Protein AF-A0A413Q9A4-F1 (afdb_monomer)

Solvent-accessible surface area (backbone atoms only — not comparable to full-atom values): 4585 Å² total; per-residue (Å²): 134,86,60,67,66,65,50,49,52,53,39,51,73,72,63,53,55,70,70,59,46,49,54,53,50,51,53,50,52,51,51,54,50,53,50,52,54,53,50,53,53,52,53,55,61,69,66,62,60,84,79,68,83,81,79,87,88,85,57,73,68,61,56,52,52,55,51,55,53,57,59,73,77,102

Mean predicted aligned error: 15.84 Å

Radius of gyration: 26.3 Å; Cα contacts (8 Å, |Δi|>4): 12; chains: 1; bounding box: 39×59×52 Å

Foldseek 3Di:
DDDLVVQLVVCVVVVDDPVVSVVVSVVVVVVVVVVVVVVVVVVVVVVPPPPDDDDDDDDVVVVVVVVVVVVVVD

pLDDT: mean 75.6, std 21.18, range [36.06, 98.31]

Sequence (74 aa):
MVNMESQNAELIKEGLPQSERFAKLHKMARTQMQILLKNRTKEKLKMSIPICSKGQLSNKNTVTFLSKIMTAFF

Structure (mmCIF, N/CA/C/O backbone):
data_AF-A0A413Q9A4-F1
#
_entry.id   AF-A0A413Q9A4-F1
#
loop_
_atom_site.group_PDB
_atom_site.id
_atom_site.type_symbol
_atom_site.label_atom_id
_atom_site.label_alt_id
_atom_site.label_comp_id
_atom_site.label_asym_id
_atom_site.label_entity_id
_atom_site.label_seq_id
_atom_site.pdbx_PDB_ins_code
_atom_site.Cartn_x
_a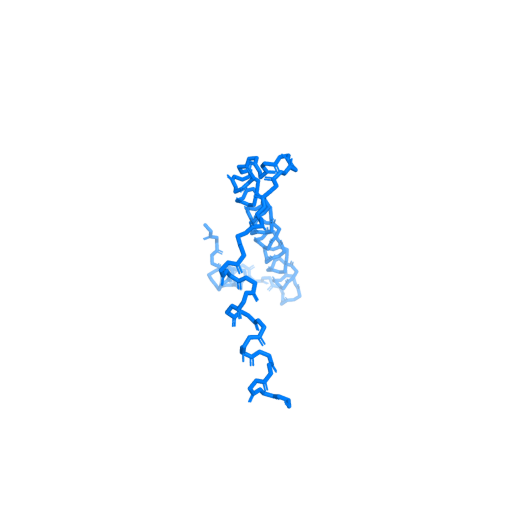tom_site.Cartn_y
_atom_site.Cartn_z
_atom_site.occupancy
_atom_site.B_iso_or_equiv
_atom_site.auth_seq_id
_atom_site.auth_comp_id
_atom_site.auth_asym_id
_atom_site.auth_atom_id
_atom_site.pdbx_PDB_model_num
ATOM 1 N N . MET A 1 1 ? 12.768 1.219 -1.072 1.00 61.28 1 MET A N 1
ATOM 2 C CA . MET A 1 1 ? 11.710 0.192 -0.951 1.00 61.28 1 MET A CA 1
ATOM 3 C C . MET A 1 1 ? 11.073 0.399 0.409 1.00 61.28 1 MET A C 1
ATOM 5 O O . MET A 1 1 ? 11.808 0.428 1.383 1.00 61.28 1 MET A O 1
ATOM 9 N N . VAL A 1 2 ? 9.776 0.699 0.467 1.00 76.12 2 VAL A N 1
ATOM 10 C CA . VAL A 1 2 ? 9.104 1.052 1.731 1.00 76.12 2 VAL A CA 1
ATOM 11 C C . VAL A 1 2 ? 8.775 -0.232 2.492 1.00 76.12 2 VAL A C 1
ATOM 13 O O . VAL A 1 2 ? 8.205 -1.150 1.900 1.00 76.12 2 VAL A O 1
ATOM 16 N N . ASN A 1 3 ? 9.142 -0.300 3.773 1.00 90.94 3 ASN A N 1
ATOM 17 C CA . ASN A 1 3 ? 8.760 -1.406 4.646 1.00 90.94 3 ASN A CA 1
ATOM 18 C C . ASN A 1 3 ? 7.268 -1.285 5.009 1.00 90.94 3 ASN A C 1
ATOM 20 O O . ASN A 1 3 ? 6.783 -0.225 5.401 1.00 90.94 3 ASN A O 1
ATOM 24 N N . MET A 1 4 ? 6.530 -2.379 4.846 1.00 94.62 4 MET A N 1
ATOM 25 C CA . MET A 1 4 ? 5.088 -2.442 5.084 1.00 94.62 4 MET A CA 1
ATOM 26 C C . MET A 1 4 ? 4.738 -2.311 6.566 1.00 94.62 4 MET A C 1
ATOM 28 O O . MET A 1 4 ? 3.724 -1.707 6.907 1.00 94.62 4 MET A O 1
ATOM 32 N N . GLU A 1 5 ? 5.585 -2.851 7.440 1.00 94.81 5 GLU A N 1
ATOM 33 C CA . GLU A 1 5 ? 5.382 -2.801 8.886 1.00 94.81 5 GLU A CA 1
ATOM 34 C C . GLU A 1 5 ? 5.534 -1.375 9.417 1.00 94.81 5 GLU A C 1
ATOM 36 O O . GLU A 1 5 ? 4.642 -0.874 10.101 1.00 94.81 5 GLU A O 1
ATOM 41 N N . SER A 1 6 ? 6.601 -0.677 9.009 1.00 96.62 6 SER A N 1
ATOM 42 C CA . SER A 1 6 ? 6.795 0.727 9.380 1.00 96.62 6 SER A CA 1
ATOM 43 C C . SER A 1 6 ? 5.671 1.609 8.840 1.00 96.62 6 SER A C 1
ATOM 45 O O . SER A 1 6 ? 5.182 2.480 9.550 1.00 96.62 6 SER A O 1
ATOM 47 N N . GLN A 1 7 ? 5.198 1.358 7.612 1.00 97.12 7 GLN A N 1
ATOM 48 C CA . GLN A 1 7 ? 4.066 2.111 7.074 1.00 97.12 7 GLN A CA 1
ATOM 49 C C . GLN A 1 7 ? 2.775 1.841 7.855 1.00 97.12 7 GLN A C 1
ATOM 51 O O . GLN A 1 7 ? 1.998 2.762 8.086 1.00 97.12 7 GLN A O 1
ATOM 56 N N . ASN A 1 8 ? 2.527 0.597 8.270 1.00 97.31 8 ASN A N 1
ATOM 57 C CA . ASN A 1 8 ? 1.365 0.276 9.093 1.00 97.31 8 ASN A CA 1
ATOM 58 C C . ASN A 1 8 ? 1.420 0.997 10.449 1.00 97.31 8 ASN A C 1
ATOM 60 O O . ASN A 1 8 ? 0.391 1.491 10.901 1.00 97.31 8 ASN A O 1
ATOM 64 N N . ALA A 1 9 ? 2.602 1.101 11.063 1.00 97.88 9 ALA A N 1
ATOM 65 C CA . ALA A 1 9 ? 2.784 1.831 12.316 1.00 97.88 9 ALA A CA 1
ATOM 66 C C . ALA A 1 9 ? 2.419 3.320 12.176 1.00 97.88 9 ALA A C 1
ATOM 68 O O . ALA A 1 9 ? 1.653 3.836 12.990 1.00 97.88 9 ALA A O 1
ATOM 69 N N . GLU A 1 10 ? 2.876 3.985 11.112 1.00 97.69 10 GLU A N 1
ATOM 70 C CA . GLU A 1 10 ? 2.501 5.382 10.844 1.00 97.69 10 GLU A CA 1
ATOM 71 C C . GLU A 1 10 ? 0.996 5.530 10.584 1.00 97.69 10 GLU A C 1
ATOM 73 O O . GLU A 1 10 ? 0.349 6.393 11.165 1.00 97.69 10 GLU A O 1
ATOM 78 N N . LEU A 1 11 ? 0.390 4.629 9.804 1.00 98.06 11 LEU A N 1
ATOM 79 C CA . LEU A 1 11 ? -1.055 4.664 9.543 1.00 98.06 11 LEU A CA 1
ATOM 80 C C . LEU A 1 11 ? -1.899 4.433 10.811 1.00 98.06 11 LEU A C 1
ATOM 82 O O . LEU A 1 11 ? -3.018 4.936 10.906 1.00 98.06 11 LEU A O 1
ATOM 86 N N . ILE A 1 12 ? -1.393 3.654 11.776 1.00 98.31 12 ILE A N 1
ATOM 87 C CA . ILE A 1 12 ? -2.016 3.496 13.100 1.00 98.31 12 ILE A CA 1
ATOM 88 C C . ILE A 1 12 ? -1.887 4.796 13.898 1.00 98.31 12 ILE A C 1
ATOM 90 O O . ILE A 1 12 ? -2.866 5.232 14.498 1.00 98.31 12 ILE A O 1
ATOM 94 N N . LYS A 1 13 ? -0.710 5.428 13.879 1.00 98.31 13 LYS A N 1
ATOM 95 C CA . LYS A 1 13 ? -0.447 6.705 14.559 1.00 98.31 13 LYS A CA 1
ATOM 96 C C . LYS A 1 13 ? -1.296 7.852 14.002 1.00 98.31 13 LYS A C 1
ATOM 98 O O . LYS A 1 13 ? -1.741 8.702 14.764 1.00 98.31 13 LYS A O 1
ATOM 103 N N . GLU A 1 14 ? -1.566 7.844 12.700 1.00 97.38 14 GLU A N 1
ATOM 104 C CA . GLU A 1 14 ? -2.497 8.760 12.024 1.00 97.38 14 GLU A CA 1
ATOM 105 C C . GLU A 1 14 ? -3.975 8.488 12.373 1.00 97.38 14 GLU A C 1
ATOM 107 O O . GLU A 1 14 ? -4.853 9.257 11.988 1.00 97.38 14 GLU A O 1
ATOM 112 N N . GLY A 1 15 ? -4.273 7.399 13.090 1.00 98.00 15 GLY A N 1
ATOM 113 C CA . GLY A 1 15 ? -5.623 7.072 13.545 1.00 98.00 15 GLY A CA 1
ATOM 114 C C . GLY A 1 15 ? -6.535 6.492 12.464 1.00 98.00 15 GLY A C 1
ATOM 115 O O . GLY A 1 15 ? -7.747 6.432 12.668 1.00 98.00 15 GLY A O 1
ATOM 116 N N . LEU A 1 16 ? -5.994 6.042 11.323 1.00 98.00 16 LEU A N 1
ATOM 117 C CA . LEU A 1 16 ? -6.830 5.470 10.266 1.00 98.00 16 LEU A CA 1
ATOM 118 C C . LEU A 1 16 ? -7.498 4.174 10.741 1.00 98.00 16 LEU A C 1
ATOM 120 O O . LEU A 1 16 ? -6.835 3.341 11.372 1.00 98.00 16 LEU A O 1
ATOM 124 N N . PRO A 1 17 ? -8.765 3.924 10.369 1.00 98.06 17 PRO A N 1
ATOM 125 C CA . PRO A 1 17 ? -9.427 2.661 10.657 1.00 98.06 17 PRO A CA 1
ATOM 126 C C . PRO A 1 17 ? -8.755 1.506 9.904 1.00 98.06 17 PRO A C 1
ATOM 128 O O . PRO A 1 17 ? -8.153 1.673 8.841 1.00 98.06 17 PRO A O 1
ATOM 131 N N . GLN A 1 18 ? -8.865 0.296 10.453 1.00 97.62 18 GLN A N 1
ATOM 132 C CA . GLN A 1 18 ? -8.163 -0.888 9.944 1.00 97.62 18 GLN A CA 1
ATOM 133 C C . GLN A 1 18 ? -8.423 -1.162 8.456 1.00 97.62 18 GLN A C 1
ATOM 135 O O . GLN A 1 18 ? -7.491 -1.504 7.728 1.00 97.62 18 GLN A O 1
ATOM 140 N N . SER A 1 19 ? -9.666 -0.990 8.002 1.00 98.12 19 SER A N 1
ATOM 141 C CA . SER A 1 19 ? -10.068 -1.184 6.604 1.00 98.12 19 SER A CA 1
ATOM 142 C C . SER A 1 19 ? -9.276 -0.288 5.649 1.00 98.12 19 SER A C 1
ATOM 144 O O . SER A 1 19 ? -8.770 -0.757 4.628 1.00 98.12 19 SER A O 1
ATOM 146 N N . GLU A 1 20 ? -9.098 0.982 6.005 1.00 98.25 20 GLU A N 1
ATOM 147 C CA . GLU A 1 20 ? -8.331 1.937 5.209 1.00 98.25 20 GLU A CA 1
ATOM 148 C C . GLU A 1 20 ? -6.836 1.624 5.226 1.00 98.25 20 GLU A C 1
ATOM 150 O O . GLU A 1 20 ? -6.184 1.672 4.177 1.00 98.25 20 GLU A O 1
ATOM 155 N N . ARG A 1 21 ? -6.290 1.235 6.387 1.00 97.62 21 ARG A N 1
ATOM 156 C CA . ARG A 1 21 ? -4.884 0.809 6.479 1.00 97.62 21 ARG A CA 1
ATOM 157 C C . ARG A 1 21 ? -4.620 -0.381 5.562 1.00 97.62 21 ARG A C 1
ATOM 159 O O . ARG A 1 21 ? -3.668 -0.359 4.784 1.00 97.62 21 ARG A O 1
ATOM 166 N N . PHE A 1 22 ? -5.496 -1.384 5.580 1.00 97.88 22 PHE A N 1
ATOM 167 C CA . PHE A 1 22 ? -5.386 -2.555 4.710 1.00 97.88 22 PHE A CA 1
ATOM 168 C C . PHE A 1 22 ? -5.519 -2.203 3.233 1.00 97.88 22 PHE A C 1
ATOM 170 O O . PHE A 1 22 ? -4.719 -2.684 2.431 1.00 97.88 22 PHE A O 1
ATOM 177 N N . ALA A 1 23 ? -6.444 -1.318 2.859 1.00 98.00 23 ALA A N 1
ATOM 178 C CA . ALA A 1 23 ? -6.561 -0.858 1.478 1.00 98.00 23 ALA A CA 1
ATOM 179 C C . ALA A 1 23 ? -5.258 -0.197 0.982 1.00 98.00 23 ALA A C 1
ATOM 181 O O . ALA A 1 23 ? -4.772 -0.509 -0.114 1.00 98.00 23 ALA A O 1
ATOM 182 N N . LYS A 1 24 ? -4.648 0.664 1.808 1.00 97.25 24 LYS A N 1
ATOM 183 C CA . LYS A 1 24 ? -3.368 1.322 1.497 1.00 97.25 24 LYS A CA 1
ATOM 184 C C . LYS A 1 24 ? -2.224 0.315 1.388 1.00 97.25 24 LYS A C 1
ATOM 186 O O . LYS A 1 24 ? -1.508 0.309 0.383 1.00 97.25 24 LYS A O 1
ATOM 191 N N . LEU A 1 25 ? -2.098 -0.583 2.361 1.00 97.38 25 LEU A N 1
ATOM 192 C CA . LEU A 1 25 ? -1.062 -1.615 2.368 1.00 97.38 25 LEU A CA 1
ATOM 193 C C . LEU A 1 25 ? -1.212 -2.582 1.176 1.00 97.38 25 LEU A C 1
ATOM 195 O O . LEU A 1 25 ? -0.239 -2.878 0.482 1.00 97.38 25 LEU A O 1
ATOM 199 N N . HIS A 1 26 ? -2.430 -3.004 0.836 1.00 97.88 26 HIS A N 1
ATOM 200 C CA . HIS A 1 26 ? -2.682 -3.850 -0.336 1.00 97.88 26 HIS A CA 1
ATOM 201 C C . HIS A 1 26 ? -2.252 -3.169 -1.640 1.00 97.88 26 HIS A C 1
ATOM 203 O O . HIS A 1 26 ? -1.645 -3.806 -2.508 1.00 97.88 26 HIS A O 1
ATOM 209 N N . LYS A 1 27 ? -2.523 -1.867 -1.786 1.00 97.00 27 LYS A N 1
ATOM 210 C CA . LYS A 1 27 ? -2.078 -1.091 -2.951 1.00 97.00 27 LYS A CA 1
ATOM 211 C C . LYS A 1 27 ? -0.550 -1.051 -3.053 1.00 97.00 27 LYS A C 1
ATOM 213 O O . LYS A 1 27 ? -0.005 -1.216 -4.150 1.00 97.00 27 LYS A O 1
ATOM 218 N N . MET A 1 28 ? 0.141 -0.884 -1.926 1.00 95.75 28 MET A N 1
ATOM 219 C CA . MET A 1 28 ? 1.606 -0.907 -1.875 1.00 95.75 28 MET A CA 1
ATOM 220 C C . MET A 1 28 ? 2.159 -2.279 -2.262 1.00 95.75 28 MET A C 1
ATOM 222 O O . MET A 1 28 ? 3.007 -2.352 -3.151 1.00 95.75 28 MET A O 1
ATOM 226 N N . ALA A 1 29 ? 1.626 -3.361 -1.689 1.00 95.12 29 ALA A N 1
ATOM 227 C CA . ALA A 1 29 ? 2.035 -4.727 -2.014 1.00 95.12 29 ALA A CA 1
ATOM 228 C C . ALA A 1 29 ? 1.851 -5.046 -3.508 1.00 95.12 29 ALA A C 1
ATOM 230 O O . ALA A 1 29 ? 2.765 -5.562 -4.154 1.00 95.12 29 ALA A O 1
ATOM 231 N N . ARG A 1 30 ? 0.707 -4.66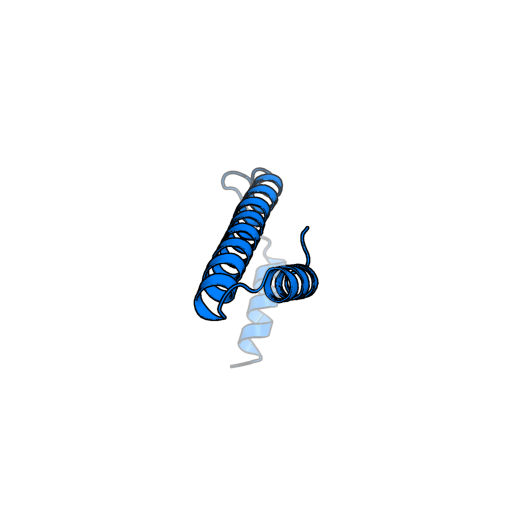6 -4.099 1.00 96.25 30 ARG A N 1
ATOM 232 C CA . ARG A 1 30 ? 0.464 -4.824 -5.546 1.00 96.25 30 ARG A CA 1
ATOM 233 C C . ARG A 1 30 ? 1.486 -4.062 -6.382 1.00 96.25 30 ARG A C 1
ATOM 235 O O . ARG A 1 30 ? 2.009 -4.611 -7.347 1.00 96.25 30 ARG A O 1
ATOM 242 N N . THR A 1 31 ? 1.792 -2.825 -6.003 1.00 94.94 31 THR A N 1
ATOM 243 C CA . THR A 1 31 ? 2.788 -2.002 -6.704 1.00 94.94 31 THR A CA 1
ATOM 244 C C . THR A 1 31 ? 4.174 -2.644 -6.647 1.00 94.94 31 THR A C 1
ATOM 246 O O . THR A 1 31 ? 4.834 -2.773 -7.677 1.00 94.94 31 THR A O 1
ATOM 249 N N . GLN A 1 32 ? 4.597 -3.108 -5.467 1.00 93.06 32 GLN A N 1
ATOM 250 C CA . GLN 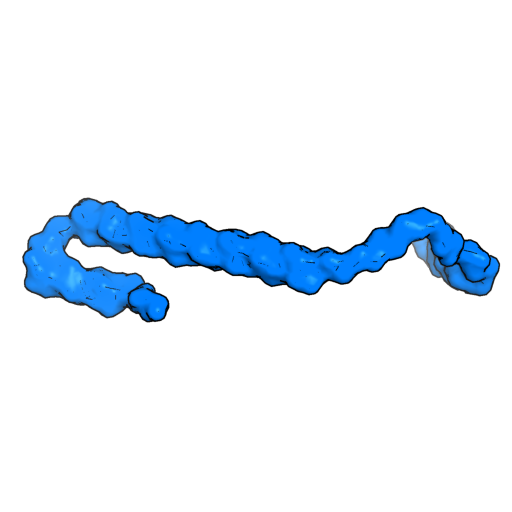A 1 32 ? 5.876 -3.802 -5.297 1.00 93.06 32 GLN A CA 1
ATOM 251 C C . GLN A 1 32 ? 5.937 -5.073 -6.158 1.00 93.06 32 GLN A C 1
ATOM 253 O O . GLN A 1 32 ? 6.899 -5.264 -6.900 1.00 93.06 32 GLN A O 1
ATOM 258 N N . MET A 1 33 ? 4.875 -5.883 -6.157 1.00 94.19 33 MET A N 1
ATOM 259 C CA . MET A 1 33 ? 4.787 -7.085 -6.991 1.00 94.19 33 MET A CA 1
ATOM 260 C C . MET A 1 33 ? 4.871 -6.761 -8.488 1.00 94.19 33 MET A C 1
ATOM 262 O O . MET A 1 33 ? 5.610 -7.407 -9.228 1.00 94.19 33 MET A O 1
ATOM 266 N N . GLN A 1 34 ? 4.165 -5.729 -8.953 1.00 93.31 34 GLN A N 1
ATOM 267 C CA . GLN A 1 34 ? 4.225 -5.302 -10.353 1.00 93.31 34 GLN A CA 1
ATOM 268 C C . GLN A 1 34 ? 5.633 -4.861 -10.766 1.00 93.31 34 GLN A C 1
ATOM 270 O O . GLN A 1 34 ? 6.056 -5.147 -11.887 1.00 93.31 34 GLN A O 1
ATOM 275 N N . ILE A 1 35 ? 6.370 -4.187 -9.879 1.00 91.50 35 ILE A N 1
ATOM 276 C CA . ILE A 1 35 ? 7.766 -3.807 -10.125 1.00 91.50 35 ILE A CA 1
ATOM 277 C C . ILE A 1 35 ? 8.642 -5.057 -10.248 1.00 91.50 35 ILE A C 1
ATOM 279 O O . ILE A 1 35 ? 9.406 -5.160 -11.208 1.00 91.50 35 ILE A O 1
ATOM 283 N N . LEU A 1 36 ? 8.494 -6.029 -9.342 1.00 88.75 36 LEU A N 1
ATOM 284 C CA . LEU A 1 36 ? 9.232 -7.296 -9.401 1.00 88.75 36 LE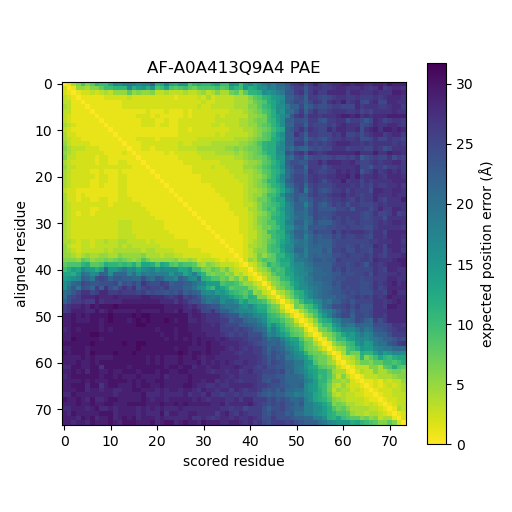U A CA 1
ATOM 285 C C . LEU A 1 36 ? 8.955 -8.054 -10.704 1.00 88.75 36 LEU A C 1
ATOM 287 O O . LEU A 1 36 ? 9.890 -8.493 -11.372 1.00 88.75 36 LEU A O 1
ATOM 291 N N . LEU A 1 37 ? 7.688 -8.147 -11.116 1.00 89.94 37 LEU A N 1
ATOM 292 C CA . LEU A 1 37 ? 7.303 -8.783 -12.378 1.00 89.94 37 LEU A CA 1
ATOM 293 C C . LEU A 1 37 ? 7.909 -8.059 -13.586 1.00 89.94 37 LEU A C 1
ATOM 295 O O . LEU A 1 37 ? 8.505 -8.703 -14.447 1.00 89.94 37 LEU A O 1
ATOM 299 N N . LYS A 1 38 ? 7.825 -6.723 -13.632 1.00 88.62 38 LYS A N 1
ATOM 300 C CA . LYS A 1 38 ? 8.444 -5.917 -14.698 1.00 88.62 38 LYS A CA 1
ATOM 301 C C . LYS A 1 38 ? 9.959 -6.115 -14.752 1.00 88.62 38 LYS A C 1
ATOM 303 O O . LYS A 1 38 ? 10.513 -6.245 -15.841 1.00 88.62 38 LYS A O 1
ATOM 308 N N . ASN A 1 39 ? 10.627 -6.151 -13.603 1.00 85.19 39 ASN A N 1
ATOM 309 C CA . ASN A 1 39 ? 12.075 -6.329 -13.530 1.00 85.19 39 ASN A CA 1
ATOM 310 C C . ASN A 1 39 ? 12.497 -7.742 -13.946 1.00 85.19 39 ASN A C 1
ATOM 312 O O . ASN A 1 39 ? 13.437 -7.876 -14.727 1.00 85.19 39 ASN A O 1
ATOM 316 N N . ARG A 1 40 ? 11.743 -8.778 -13.558 1.00 78.75 40 ARG A N 1
ATOM 317 C CA . ARG A 1 40 ? 11.957 -10.155 -14.032 1.00 78.75 40 ARG A CA 1
ATOM 318 C C . ARG A 1 40 ? 11.864 -10.251 -15.556 1.00 78.75 40 ARG A C 1
ATOM 320 O O . ARG A 1 40 ? 12.678 -10.923 -16.184 1.00 78.75 40 ARG A O 1
ATOM 327 N N . THR A 1 41 ? 10.897 -9.565 -16.165 1.00 67.00 41 THR A N 1
ATOM 328 C CA . THR A 1 41 ? 10.760 -9.521 -17.630 1.00 67.00 41 THR A CA 1
ATOM 329 C C . THR A 1 41 ? 11.936 -8.794 -18.288 1.00 67.00 41 THR A C 1
ATOM 331 O O . THR A 1 41 ? 12.429 -9.245 -19.319 1.00 67.00 41 THR A O 1
ATOM 334 N N . LYS A 1 42 ? 12.445 -7.715 -17.678 1.00 61.47 42 LYS A N 1
ATOM 335 C CA . LYS A 1 42 ? 13.633 -6.992 -18.165 1.00 61.47 42 LYS A CA 1
ATOM 336 C C . LYS A 1 42 ? 14.919 -7.818 -18.062 1.00 61.47 42 LYS A C 1
ATOM 338 O O . LYS A 1 42 ? 15.744 -7.744 -18.965 1.00 61.47 42 LYS A O 1
ATOM 343 N N . GLU A 1 43 ? 15.095 -8.614 -17.011 1.00 58.50 43 GLU A N 1
ATOM 344 C CA . GLU A 1 43 ? 16.241 -9.530 -16.899 1.00 58.50 43 GLU A CA 1
ATOM 345 C C . GLU A 1 43 ? 16.160 -10.681 -17.907 1.00 58.50 43 GLU A C 1
ATOM 347 O O . GLU A 1 43 ? 17.161 -11.005 -18.544 1.00 58.50 43 GLU A O 1
ATOM 352 N N . LYS A 1 44 ? 14.963 -11.231 -18.153 1.00 55.59 44 LYS A N 1
ATOM 353 C CA . LYS A 1 44 ? 14.762 -12.212 -19.233 1.00 55.59 44 LYS A CA 1
ATOM 354 C C . LYS A 1 44 ? 15.081 -11.644 -20.623 1.00 55.59 44 LYS A C 1
ATOM 356 O O . LYS A 1 44 ? 15.605 -12.378 -21.451 1.00 55.59 44 LYS A O 1
ATOM 361 N N . LEU A 1 45 ? 14.831 -10.353 -20.860 1.00 52.69 45 LEU A N 1
ATOM 362 C CA . LEU A 1 45 ? 15.206 -9.658 -22.102 1.00 52.69 45 LEU A CA 1
ATOM 363 C C . LEU A 1 45 ? 16.713 -9.357 -22.209 1.00 52.69 45 LEU A C 1
ATOM 365 O O . LEU A 1 45 ? 17.219 -9.190 -23.311 1.00 52.69 45 LEU A O 1
ATOM 369 N N . LYS A 1 46 ? 17.459 -9.316 -21.097 1.00 52.62 46 LYS A N 1
ATOM 370 C CA . LYS A 1 46 ? 18.934 -9.240 -21.131 1.00 52.62 46 LYS A CA 1
ATOM 371 C C . LYS A 1 46 ? 19.582 -10.600 -21.409 1.00 52.62 46 LYS A C 1
ATOM 373 O O . LYS A 1 46 ? 20.681 -10.647 -21.947 1.00 52.62 46 LYS A O 1
ATOM 378 N N . MET A 1 47 ? 18.891 -11.690 -21.071 1.00 44.69 47 MET A N 1
ATOM 379 C CA . MET A 1 47 ? 19.318 -13.067 -21.344 1.00 44.69 47 MET A CA 1
ATOM 380 C C . MET A 1 47 ? 18.902 -13.582 -22.729 1.00 44.69 47 MET A C 1
ATOM 382 O O . MET A 1 47 ? 19.306 -14.681 -23.103 1.00 44.69 47 MET A O 1
ATOM 386 N N . SER A 1 48 ? 18.155 -12.808 -23.527 1.00 43.84 48 SER A N 1
ATOM 387 C CA . SER A 1 48 ? 18.011 -13.080 -24.961 1.00 43.84 48 SER A CA 1
ATOM 388 C C . SER A 1 48 ? 19.248 -12.589 -25.716 1.00 43.84 48 SER A C 1
ATOM 390 O O . SER A 1 48 ? 19.196 -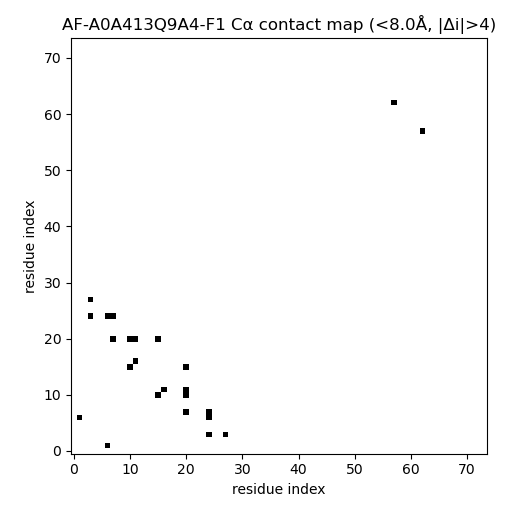11.652 -26.509 1.00 43.84 48 SER A O 1
ATOM 392 N N . ILE A 1 49 ? 20.379 -13.239 -25.448 1.00 41.81 49 ILE A N 1
ATOM 393 C CA . ILE A 1 49 ? 21.438 -13.427 -26.441 1.00 41.81 49 ILE A CA 1
ATOM 394 C C . ILE A 1 49 ? 20.795 -14.243 -27.579 1.00 41.81 49 ILE A C 1
ATOM 396 O O . ILE A 1 49 ? 20.015 -15.154 -27.280 1.00 41.81 49 ILE A O 1
ATOM 400 N N . PRO A 1 50 ? 21.042 -13.932 -28.866 1.00 44.97 50 PRO A N 1
ATOM 401 C CA . PRO A 1 50 ? 20.432 -14.650 -29.976 1.00 44.97 50 PRO A CA 1
ATOM 402 C C . PRO A 1 50 ? 20.843 -16.117 -29.888 1.00 44.97 50 PRO A C 1
ATOM 404 O O . PRO A 1 50 ? 21.980 -16.477 -30.193 1.00 44.97 50 PRO A O 1
ATOM 407 N N . ILE A 1 5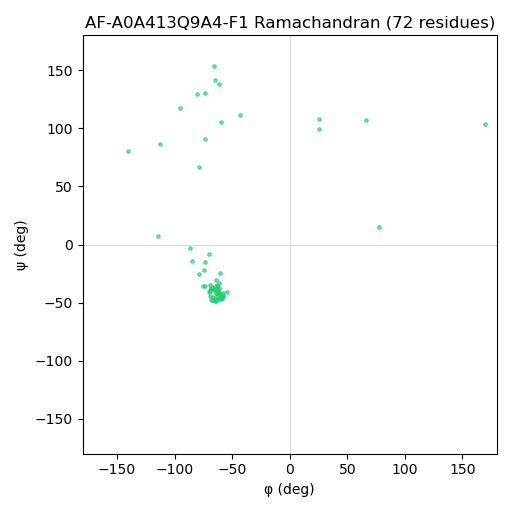1 ? 19.922 -16.982 -29.465 1.00 43.78 51 ILE A N 1
ATOM 408 C CA . ILE A 1 51 ? 20.102 -18.415 -29.646 1.00 43.78 51 ILE A CA 1
ATOM 409 C C . ILE A 1 51 ? 19.878 -18.655 -31.131 1.00 43.78 51 ILE A C 1
ATOM 411 O O . ILE A 1 51 ? 18.749 -18.765 -31.601 1.00 43.78 51 ILE A O 1
ATOM 415 N N . CYS A 1 52 ? 20.997 -18.581 -31.847 1.00 36.06 52 CYS A N 1
ATOM 416 C CA . CYS A 1 52 ? 21.342 -19.364 -33.015 1.00 36.06 52 CYS A CA 1
ATOM 417 C C . CYS A 1 52 ? 20.129 -19.899 -33.784 1.00 36.06 52 CYS A C 1
ATOM 419 O O . CYS A 1 52 ? 19.535 -20.928 -33.447 1.00 36.06 52 CYS A O 1
ATOM 421 N N . SER A 1 53 ? 19.796 -19.192 -34.859 1.00 46.12 53 SER A N 1
ATOM 422 C CA . SER A 1 53 ? 19.062 -19.735 -35.990 1.00 46.12 53 SER A CA 1
ATOM 423 C C . SER A 1 53 ? 19.628 -21.113 -36.343 1.00 46.12 53 SER A C 1
ATOM 425 O O . SER A 1 53 ? 20.763 -21.217 -36.784 1.00 46.12 53 SER A O 1
ATOM 427 N N . LYS A 1 54 ? 18.828 -22.155 -36.102 1.00 47.47 54 LYS A N 1
ATOM 428 C CA . LYS A 1 54 ? 18.866 -23.496 -36.708 1.00 47.47 54 LYS A CA 1
ATOM 429 C C . LYS A 1 54 ? 20.227 -23.968 -37.250 1.00 47.47 54 LYS A C 1
ATOM 431 O O . LYS A 1 54 ? 20.607 -23.614 -38.360 1.00 47.47 54 LYS A O 1
ATOM 436 N N . GLY A 1 55 ? 20.861 -24.924 -36.569 1.00 47.62 55 GLY A N 1
ATOM 437 C CA . GLY A 1 55 ? 21.927 -25.701 -37.202 1.00 47.62 55 GLY A CA 1
ATOM 438 C C . GLY A 1 55 ? 22.745 -26.577 -36.263 1.00 47.62 55 GLY A C 1
ATOM 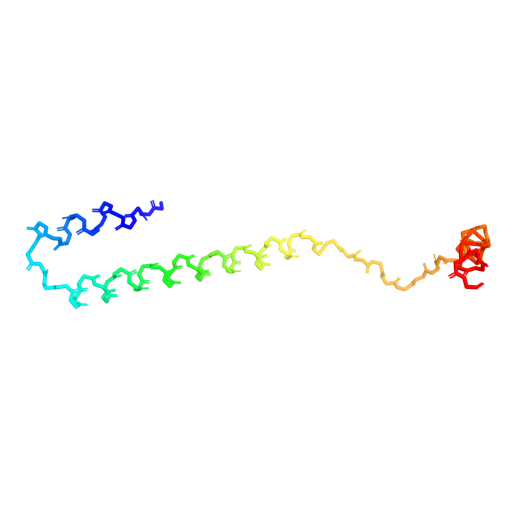439 O O . GLY A 1 55 ? 23.645 -26.090 -35.604 1.00 47.62 55 GLY A O 1
ATOM 440 N N . GLN A 1 56 ? 22.460 -27.880 -36.312 1.00 49.75 56 GLN A N 1
ATOM 441 C CA . GLN A 1 56 ? 2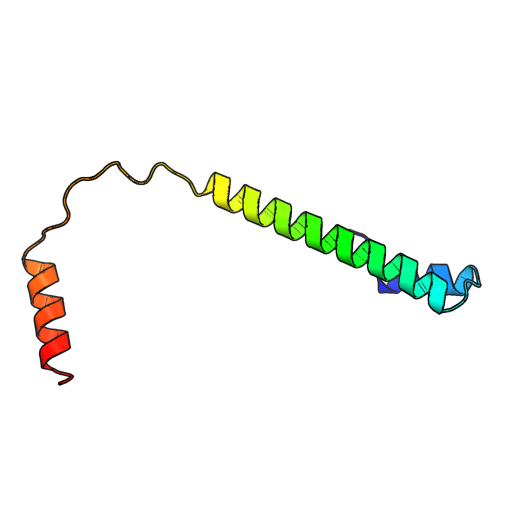3.370 -29.001 -36.038 1.00 49.75 56 GLN A CA 1
ATOM 442 C C . GLN A 1 56 ? 23.923 -29.199 -34.614 1.00 49.75 56 GLN A C 1
ATOM 444 O O . GLN A 1 56 ? 24.895 -28.585 -34.198 1.00 49.75 56 GLN A O 1
ATOM 449 N N . LEU A 1 57 ? 23.409 -30.233 -33.941 1.00 44.94 57 LEU A N 1
ATOM 450 C CA . LEU A 1 57 ? 24.135 -30.997 -32.920 1.00 44.94 57 LEU A CA 1
ATOM 451 C C . LEU A 1 57 ? 23.777 -32.481 -33.081 1.00 44.94 57 LEU A C 1
ATOM 453 O O . LEU A 1 57 ? 22.926 -33.022 -32.385 1.00 44.94 57 LEU A O 1
ATOM 457 N N . SER A 1 58 ? 24.421 -33.143 -34.043 1.00 48.81 58 SER A N 1
ATOM 458 C CA . SER A 1 58 ? 24.477 -34.607 -34.109 1.00 48.81 58 SER A CA 1
ATOM 459 C C . SER A 1 58 ? 25.917 -35.035 -33.861 1.00 48.81 58 SER A C 1
ATOM 461 O O . SER A 1 58 ? 26.688 -35.225 -34.801 1.00 48.81 58 SER A O 1
ATOM 463 N N . ASN A 1 59 ? 26.290 -35.194 -32.591 1.00 50.97 59 ASN A N 1
ATOM 464 C CA . ASN A 1 59 ? 27.484 -35.955 -32.244 1.00 50.97 59 ASN A CA 1
ATOM 465 C C . ASN A 1 59 ? 27.055 -37.395 -31.916 1.00 50.97 59 ASN A C 1
ATOM 467 O O . ASN A 1 59 ? 26.279 -37.637 -30.995 1.00 50.97 59 ASN A O 1
ATOM 471 N N . LYS A 1 60 ? 27.539 -38.364 -32.700 1.00 56.31 60 LYS A N 1
ATOM 472 C CA . LYS A 1 60 ? 27.176 -39.789 -32.582 1.00 56.31 60 LYS A CA 1
ATOM 473 C C . LYS A 1 60 ? 27.545 -40.375 -31.207 1.00 56.31 60 LYS A C 1
ATOM 475 O O . LYS A 1 60 ? 26.900 -41.314 -30.739 1.00 56.31 60 LYS A O 1
ATOM 480 N N . ASN A 1 61 ? 28.526 -39.784 -30.523 1.00 54.88 61 ASN A N 1
ATOM 481 C CA . ASN A 1 61 ? 29.008 -40.269 -29.231 1.00 54.88 61 ASN A CA 1
ATOM 482 C C . ASN A 1 61 ? 28.035 -39.927 -28.088 1.00 54.88 61 ASN A C 1
ATOM 484 O O . ASN A 1 61 ? 27.831 -40.751 -27.198 1.00 54.88 61 ASN A O 1
ATOM 488 N N . THR A 1 62 ? 27.370 -38.765 -28.133 1.00 55.25 62 THR A N 1
ATOM 489 C CA . THR A 1 62 ? 26.367 -38.378 -27.121 1.00 55.25 62 THR A CA 1
ATOM 490 C C . THR A 1 62 ? 25.065 -39.160 -27.267 1.00 55.25 62 THR A C 1
ATOM 492 O O . THR A 1 62 ? 24.476 -39.547 -26.260 1.00 55.25 62 THR A O 1
ATOM 495 N N . VAL A 1 63 ? 24.648 -39.476 -28.498 1.00 59.16 63 VAL A N 1
ATOM 496 C CA . VAL A 1 63 ? 23.456 -40.312 -28.744 1.00 59.16 63 VAL A CA 1
ATOM 497 C C . VAL A 1 63 ? 23.662 -41.735 -28.209 1.00 59.16 63 VAL A C 1
ATOM 499 O O . VAL A 1 63 ? 22.765 -42.303 -27.588 1.00 59.16 63 VAL A O 1
ATOM 502 N N . THR A 1 64 ? 24.871 -42.284 -28.362 1.00 56.22 64 THR A N 1
ATOM 503 C CA . THR A 1 64 ? 25.204 -43.633 -27.876 1.00 56.22 64 THR A CA 1
ATOM 504 C C . THR A 1 64 ? 25.218 -43.709 -26.344 1.00 56.22 64 THR A C 1
ATOM 506 O O . THR A 1 64 ? 24.774 -44.702 -25.769 1.00 56.22 64 THR A O 1
ATOM 509 N N . PHE A 1 65 ? 25.690 -42.659 -25.665 1.00 64.31 65 PHE A N 1
ATOM 510 C CA . PHE A 1 65 ? 25.701 -42.601 -24.199 1.00 64.31 65 PHE A CA 1
ATOM 511 C C . PHE A 1 65 ? 24.284 -42.551 -23.614 1.00 64.31 65 PHE A C 1
ATOM 513 O O . PHE A 1 65 ? 23.966 -43.311 -22.702 1.00 64.31 65 PHE A O 1
ATOM 520 N N . LEU A 1 66 ? 23.407 -41.722 -24.187 1.00 63.66 66 LEU A N 1
ATOM 521 C CA . LEU A 1 66 ? 22.016 -41.615 -23.738 1.00 63.66 66 LEU A CA 1
ATOM 522 C C . LEU A 1 66 ? 21.215 -42.892 -24.025 1.00 63.66 66 LEU A C 1
ATOM 524 O O . LEU A 1 66 ? 20.429 -43.312 -23.180 1.00 63.66 66 LEU A O 1
ATOM 528 N N . SER A 1 67 ? 21.465 -43.555 -25.160 1.00 62.88 67 SER A N 1
ATOM 529 C CA . SER A 1 67 ? 20.868 -44.862 -25.461 1.00 62.88 67 SER A CA 1
ATOM 530 C C . SER A 1 67 ? 21.236 -45.912 -24.409 1.00 62.88 67 SER A C 1
ATOM 532 O O . SER A 1 67 ? 20.340 -46.576 -23.899 1.00 62.88 67 SER A O 1
ATOM 534 N N . LYS A 1 68 ? 22.517 -46.016 -24.025 1.00 63.59 68 LYS A N 1
ATOM 535 C CA . LYS A 1 68 ? 22.967 -46.984 -23.008 1.00 63.59 68 LYS A CA 1
ATOM 536 C C . LYS A 1 68 ? 22.355 -46.741 -21.629 1.00 63.59 68 LYS A C 1
ATOM 538 O O . LYS A 1 68 ? 22.076 -47.704 -20.928 1.00 63.59 68 LYS A O 1
ATOM 543 N N . ILE A 1 69 ? 22.139 -45.481 -21.244 1.00 64.81 69 ILE A N 1
ATOM 544 C CA . ILE A 1 69 ? 21.467 -45.161 -19.978 1.00 64.81 69 ILE A CA 1
ATOM 545 C C . ILE A 1 69 ? 20.009 -45.614 -20.034 1.00 64.81 69 ILE A C 1
ATOM 547 O O . ILE A 1 69 ? 19.555 -46.285 -19.118 1.00 64.81 69 ILE A O 1
ATOM 551 N N . MET A 1 70 ? 19.278 -45.302 -21.105 1.00 64.19 70 MET A N 1
ATOM 552 C CA . MET A 1 70 ? 17.858 -45.659 -21.187 1.00 64.19 70 MET A CA 1
ATOM 553 C C . MET A 1 70 ? 17.627 -47.176 -21.168 1.00 64.19 70 MET A C 1
ATOM 555 O O . MET A 1 70 ? 16.676 -47.625 -20.542 1.00 64.19 70 MET A O 1
ATOM 559 N N . THR A 1 71 ? 18.511 -47.974 -21.776 1.00 64.38 71 THR A N 1
ATOM 560 C CA . THR A 1 71 ? 18.409 -49.447 -21.736 1.00 64.38 71 THR A CA 1
ATOM 561 C C . THR A 1 71 ? 18.799 -50.050 -20.381 1.00 64.38 71 THR A C 1
ATOM 563 O O . THR A 1 71 ? 18.515 -51.211 -20.132 1.00 64.38 71 THR A O 1
ATOM 566 N N . ALA A 1 72 ? 19.465 -49.302 -19.498 1.00 61.44 72 ALA A N 1
ATOM 567 C CA . ALA A 1 72 ? 19.832 -49.795 -18.168 1.00 61.44 72 ALA A CA 1
ATOM 568 C C . ALA A 1 72 ? 18.711 -49.622 -17.127 1.00 61.44 72 ALA A C 1
ATOM 570 O O . ALA A 1 72 ? 18.789 -50.203 -16.047 1.00 61.44 72 ALA A O 1
ATOM 571 N N . PHE A 1 73 ? 17.692 -48.812 -17.432 1.00 58.53 73 PHE A N 1
ATOM 572 C CA . PHE A 1 73 ? 16.597 -48.482 -16.514 1.00 58.53 73 PHE A CA 1
ATOM 573 C C . PHE A 1 73 ? 15.221 -49.002 -16.973 1.00 58.53 73 PHE A C 1
ATOM 575 O O . PHE A 1 73 ? 14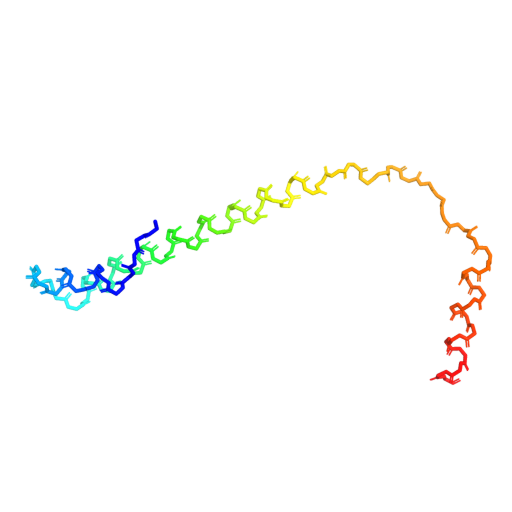.224 -48.683 -16.327 1.00 58.53 73 PHE A O 1
ATOM 582 N N . PHE A 1 74 ? 15.169 -49.811 -18.038 1.00 53.31 74 PHE A N 1
ATOM 583 C CA . PHE A 1 74 ? 13.976 -50.520 -18.518 1.00 53.31 74 PHE A CA 1
ATOM 584 C C . PHE A 1 74 ? 14.309 -51.961 -18.891 1.00 53.31 74 PHE A C 1
ATOM 586 O O . PHE A 1 74 ? 15.329 -52.156 -19.589 1.00 53.31 74 PHE A O 1
#

Secondary structure (DSSP, 8-state):
---HHHHHHHHHHTT--HHHHHHHHHHHHHHHHHHHHHHHHHHHHHS-----SS-----HHHHHHHHHHHHH--

Organism: NCBI:txid39491

Nearest PDB structures (foldseek):
  5drm-assembly1_B  TM=6.148E-01  e=3.376E+00  Homo sapiens
  5dy8-assembly1_A  TM=5.802E-01  e=4.624E+00  Homo sapiens
  7rnm-assembly1_A  TM=6.548E-01  e=7.412E+00  Homo sapiens
  5t1z-assembly1_B  TM=6.014E-01  e=9.384E+00  Homo sapiens
  5egv-assembly1_B  TM=4.654E-01  e=6.333E+00  Homo sapiens